Protein AF-A0AAD7SV07-F1 (afdb_monomer_lite)

Structure (mmCIF, N/CA/C/O backbone):
data_AF-A0AAD7SV07-F1
#
_entry.id   AF-A0AAD7SV07-F1
#
loop_
_atom_site.group_PDB
_atom_site.id
_atom_site.type_symbol
_atom_site.label_atom_id
_atom_site.label_alt_id
_atom_site.label_comp_id
_atom_site.label_asym_id
_atom_site.label_entity_id
_atom_site.label_seq_id
_atom_site.pdbx_PDB_ins_code
_atom_site.Cartn_x
_atom_site.Cartn_y
_atom_site.Cartn_z
_atom_site.occupancy
_atom_site.B_iso_or_equiv
_atom_site.auth_seq_id
_atom_site.auth_comp_id
_atom_site.auth_asym_id
_atom_site.auth_atom_id
_atom_site.pdbx_PDB_model_num
ATOM 1 N N . MET A 1 1 ? 31.635 -10.840 0.361 1.00 32.75 1 MET A N 1
ATOM 2 C CA . MET A 1 1 ? 31.274 -9.717 -0.531 1.00 32.75 1 MET A CA 1
ATOM 3 C C . MET A 1 1 ? 30.039 -10.137 -1.321 1.00 32.75 1 MET A C 1
ATOM 5 O O . MET A 1 1 ? 30.128 -11.026 -2.157 1.00 32.75 1 MET A O 1
ATOM 9 N N . MET A 1 2 ? 28.865 -9.643 -0.930 1.00 35.97 2 MET A N 1
ATOM 10 C CA . MET A 1 2 ? 27.567 -10.126 -1.415 1.00 35.97 2 MET A CA 1
ATOM 11 C C . MET A 1 2 ? 27.250 -9.409 -2.734 1.00 35.97 2 MET A C 1
ATOM 13 O O . MET A 1 2 ? 27.031 -8.201 -2.737 1.00 35.97 2 MET A O 1
ATOM 17 N N . LYS A 1 3 ? 27.297 -10.122 -3.868 1.00 41.59 3 LYS A N 1
ATOM 18 C CA . LYS A 1 3 ? 26.811 -9.589 -5.150 1.00 41.59 3 LYS A CA 1
ATOM 19 C C . LYS A 1 3 ? 25.322 -9.288 -4.984 1.00 41.59 3 LYS A C 1
ATOM 21 O O . LYS A 1 3 ? 24.529 -10.211 -4.819 1.00 41.59 3 LYS A O 1
ATOM 26 N N . VAL A 1 4 ? 24.950 -8.011 -5.003 1.00 53.75 4 VAL A N 1
ATOM 27 C CA . VAL A 1 4 ? 23.546 -7.595 -5.075 1.00 53.75 4 VAL A CA 1
ATOM 28 C C . VAL A 1 4 ? 23.043 -7.991 -6.463 1.00 53.75 4 VAL A C 1
ATOM 30 O O . VAL A 1 4 ? 23.290 -7.298 -7.445 1.00 53.75 4 VAL A O 1
ATOM 33 N N . ASN A 1 5 ? 22.400 -9.154 -6.568 1.00 55.41 5 ASN A N 1
ATOM 34 C CA . ASN A 1 5 ? 21.709 -9.564 -7.787 1.00 55.41 5 ASN A CA 1
ATOM 35 C C . ASN A 1 5 ? 20.442 -8.715 -7.908 1.00 55.41 5 ASN A C 1
ATOM 37 O O . ASN A 1 5 ? 19.504 -8.906 -7.144 1.00 55.41 5 ASN A O 1
ATOM 41 N N . CYS A 1 6 ? 20.381 -7.791 -8.866 1.00 56.31 6 CYS A N 1
ATOM 42 C CA . CYS A 1 6 ? 19.238 -6.878 -8.995 1.00 56.31 6 CYS A CA 1
ATOM 43 C C . CYS A 1 6 ? 17.897 -7.599 -9.254 1.00 56.31 6 CYS A C 1
ATOM 45 O O . CYS A 1 6 ? 16.839 -7.082 -8.905 1.00 56.31 6 CYS A O 1
ATOM 47 N N . HIS A 1 7 ? 17.931 -8.846 -9.743 1.00 58.50 7 HIS A N 1
ATOM 48 C CA . HIS A 1 7 ? 16.763 -9.734 -9.800 1.00 58.50 7 HIS A CA 1
ATOM 49 C C . HIS A 1 7 ? 16.112 -10.006 -8.429 1.00 58.50 7 HIS A C 1
ATOM 51 O O . HIS A 1 7 ? 14.905 -10.252 -8.371 1.00 58.50 7 HIS A O 1
ATOM 57 N N . THR A 1 8 ? 16.860 -9.957 -7.319 1.00 67.75 8 THR A N 1
ATOM 58 C CA . THR A 1 8 ? 16.277 -10.087 -5.974 1.00 67.75 8 THR A CA 1
ATOM 59 C C . THR A 1 8 ? 15.684 -8.776 -5.470 1.00 67.75 8 THR A C 1
ATOM 61 O O . THR A 1 8 ? 14.749 -8.830 -4.682 1.00 67.75 8 THR A O 1
ATOM 64 N N . LEU A 1 9 ? 16.105 -7.614 -5.991 1.00 73.56 9 LEU A N 1
ATOM 65 C CA . LEU A 1 9 ? 15.663 -6.295 -5.516 1.00 73.56 9 LEU A CA 1
ATOM 66 C C . LEU A 1 9 ? 14.139 -6.126 -5.581 1.00 73.56 9 LEU A C 1
ATOM 68 O O . LEU A 1 9 ? 13.528 -5.606 -4.650 1.00 73.56 9 LEU A O 1
ATOM 72 N N . PHE A 1 10 ? 13.510 -6.611 -6.657 1.00 75.50 10 PHE A N 1
ATOM 73 C CA . PHE A 1 10 ? 12.051 -6.619 -6.778 1.00 75.50 10 PHE A CA 1
ATOM 74 C C . PHE A 1 10 ? 11.391 -7.528 -5.735 1.00 75.50 10 PHE A C 1
ATOM 76 O O . PHE A 1 10 ? 10.437 -7.120 -5.076 1.00 75.50 10 PHE A O 1
ATOM 83 N N . ARG A 1 11 ? 11.914 -8.748 -5.546 1.00 80.00 11 ARG A N 1
ATOM 84 C CA . ARG A 1 11 ? 11.384 -9.689 -4.544 1.00 80.00 11 ARG A CA 1
ATOM 85 C C . ARG A 1 11 ? 11.538 -9.143 -3.130 1.00 80.00 11 ARG A C 1
ATOM 87 O O . ARG A 1 11 ? 10.591 -9.245 -2.361 1.00 80.00 11 ARG A O 1
ATOM 94 N N . ASP A 1 12 ? 12.676 -8.542 -2.809 1.00 84.00 12 ASP A N 1
ATOM 95 C CA . ASP A 1 12 ? 12.979 -7.993 -1.486 1.00 84.00 12 ASP A CA 1
ATOM 96 C C . ASP A 1 12 ? 12.114 -6.749 -1.202 1.00 84.00 12 ASP A C 1
ATOM 98 O O . ASP A 1 12 ? 11.561 -6.588 -0.107 1.00 84.00 12 ASP A O 1
ATOM 102 N N . TYR A 1 13 ? 11.889 -5.909 -2.219 1.00 82.75 13 TYR A N 1
ATOM 103 C CA . TYR A 1 13 ? 10.923 -4.810 -2.158 1.00 82.75 13 TYR A CA 1
ATOM 104 C C . TYR A 1 13 ? 9.499 -5.323 -1.911 1.00 82.75 13 TYR A C 1
ATOM 106 O O . TYR A 1 13 ? 8.828 -4.873 -0.983 1.00 82.75 13 TYR A O 1
ATOM 114 N N . CYS A 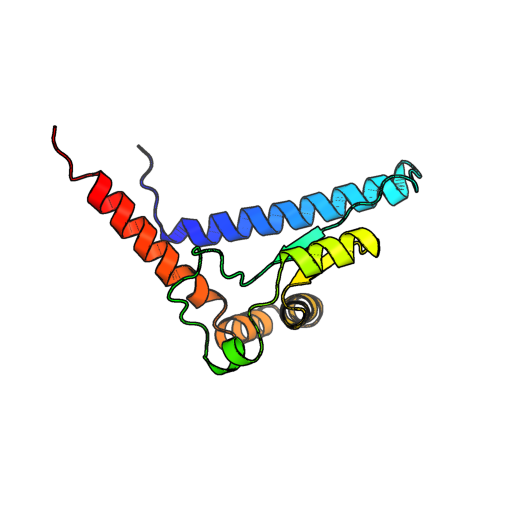1 14 ? 9.029 -6.300 -2.691 1.00 82.50 14 CYS A N 1
ATOM 115 C CA . CYS A 1 14 ? 7.703 -6.875 -2.483 1.00 82.50 14 CYS A CA 1
ATOM 116 C C . CYS A 1 14 ? 7.586 -7.512 -1.092 1.00 82.50 14 CYS A C 1
ATOM 118 O O . CYS A 1 14 ? 6.627 -7.226 -0.377 1.00 82.50 14 CYS A O 1
ATOM 120 N N . ALA A 1 15 ? 8.564 -8.319 -0.678 1.00 86.69 15 ALA A N 1
ATOM 121 C CA . ALA A 1 15 ? 8.571 -8.990 0.619 1.00 86.69 15 ALA A CA 1
ATOM 122 C C . ALA A 1 15 ? 8.484 -7.990 1.779 1.00 86.69 15 ALA A C 1
ATOM 124 O O . ALA A 1 15 ? 7.659 -8.165 2.674 1.00 86.69 15 ALA A O 1
ATOM 125 N N . SER A 1 16 ? 9.259 -6.904 1.734 1.00 89.06 16 SER A N 1
ATOM 126 C CA . SER A 1 16 ? 9.213 -5.861 2.766 1.00 89.06 16 SER A CA 1
ATOM 127 C C . SER A 1 16 ? 7.868 -5.122 2.806 1.00 89.06 16 SER A C 1
ATOM 129 O O . SER A 1 16 ? 7.324 -4.911 3.893 1.00 89.06 16 SER A O 1
ATOM 131 N N . LYS A 1 17 ? 7.268 -4.786 1.652 1.00 88.12 17 LYS A N 1
ATOM 132 C CA . LYS A 1 17 ? 5.936 -4.150 1.602 1.00 88.12 17 LYS A CA 1
ATOM 133 C C . LYS A 1 17 ? 4.826 -5.077 2.101 1.00 88.12 17 LYS A C 1
ATOM 135 O O . LYS A 1 17 ? 3.994 -4.641 2.892 1.00 88.12 17 LYS A O 1
ATOM 140 N N . PHE A 1 18 ? 4.833 -6.351 1.705 1.00 87.62 18 PHE A N 1
ATOM 141 C CA . PHE A 1 18 ? 3.880 -7.340 2.224 1.00 87.62 18 PHE A CA 1
ATOM 142 C C . PHE A 1 18 ? 4.083 -7.608 3.720 1.00 87.62 18 PHE A C 1
ATOM 144 O O . PHE A 1 18 ? 3.099 -7.731 4.449 1.00 87.62 18 PHE A O 1
ATOM 151 N N . GLY A 1 19 ? 5.332 -7.622 4.192 1.00 91.75 19 GLY A N 1
ATOM 152 C CA . GLY A 1 19 ? 5.666 -7.730 5.611 1.00 91.75 19 GLY A CA 1
ATOM 153 C C . GLY A 1 19 ? 5.082 -6.582 6.435 1.00 91.75 19 GLY A C 1
ATOM 154 O O . GLY A 1 19 ? 4.447 -6.832 7.455 1.00 91.75 19 GLY A O 1
ATOM 155 N N . ALA A 1 20 ? 5.198 -5.339 5.956 1.00 92.06 20 ALA A N 1
ATOM 156 C CA . ALA A 1 20 ? 4.601 -4.177 6.617 1.00 92.06 20 ALA A CA 1
ATOM 157 C C . ALA A 1 20 ? 3.064 -4.266 6.700 1.00 92.06 20 ALA A C 1
ATOM 159 O O . ALA A 1 20 ? 2.486 -3.956 7.740 1.00 92.06 20 ALA A O 1
ATOM 160 N N . VAL A 1 21 ? 2.399 -4.741 5.638 1.00 90.25 21 VAL A N 1
ATOM 161 C CA . VAL A 1 21 ? 0.939 -4.962 5.634 1.00 90.25 21 VAL A CA 1
ATOM 162 C C . VAL A 1 21 ? 0.537 -6.036 6.647 1.00 90.25 21 VAL A C 1
ATOM 164 O O . VAL A 1 21 ? -0.425 -5.848 7.391 1.00 90.25 21 VAL A O 1
ATOM 167 N N . GLY A 1 22 ? 1.258 -7.161 6.681 1.00 90.31 22 GLY A N 1
ATOM 168 C CA . GLY A 1 22 ? 1.003 -8.246 7.632 1.00 90.31 22 GLY A CA 1
ATOM 169 C C . GLY A 1 22 ? 1.199 -7.799 9.079 1.00 90.31 22 GLY A C 1
ATOM 170 O O . GLY A 1 22 ? 0.319 -8.011 9.912 1.00 90.31 22 GLY A O 1
ATOM 171 N N . PHE A 1 23 ? 2.307 -7.104 9.348 1.00 93.44 23 PHE A N 1
ATOM 172 C CA . PHE A 1 23 ? 2.596 -6.531 10.658 1.00 93.44 23 PHE A CA 1
ATOM 173 C C . PHE A 1 23 ? 1.493 -5.569 11.105 1.00 93.44 23 PHE A C 1
ATOM 175 O O . PHE A 1 23 ? 0.934 -5.750 12.184 1.00 93.44 23 PHE A O 1
ATOM 182 N N . HIS A 1 24 ? 1.110 -4.618 10.248 1.00 93.19 24 HIS A N 1
ATOM 183 C CA . HIS A 1 24 ? 0.032 -3.677 10.538 1.00 93.19 24 HIS A CA 1
ATOM 184 C C . HIS A 1 24 ? -1.267 -4.397 10.918 1.00 93.19 24 HIS A C 1
ATOM 186 O O . HIS A 1 24 ? -1.809 -4.144 11.986 1.00 93.19 24 HIS A O 1
ATOM 192 N N . LYS A 1 25 ? -1.726 -5.352 10.096 1.00 88.56 25 LYS A N 1
ATOM 193 C CA . LYS A 1 25 ? -2.956 -6.113 10.372 1.00 88.56 25 LYS A CA 1
ATOM 194 C C . LYS A 1 25 ? -2.898 -6.852 11.710 1.00 88.56 25 LYS A C 1
ATOM 196 O O . LYS A 1 25 ? -3.885 -6.853 12.440 1.00 88.56 25 LYS A O 1
ATOM 201 N N . SER A 1 26 ? -1.754 -7.459 12.032 1.00 90.31 26 SER A N 1
ATOM 202 C CA . SER A 1 26 ? -1.565 -8.166 13.303 1.00 90.31 26 SER A CA 1
ATOM 203 C C . SER A 1 26 ? -1.599 -7.220 14.508 1.00 90.31 26 SER A C 1
ATOM 205 O O . SER A 1 26 ? -2.229 -7.535 15.514 1.00 90.31 26 SER A O 1
ATOM 207 N N . LEU A 1 27 ? -0.992 -6.036 14.384 1.00 90.06 27 LEU A N 1
ATOM 208 C CA . LEU A 1 27 ? -0.958 -5.030 15.440 1.00 90.06 27 LEU A CA 1
ATOM 209 C C . LEU A 1 27 ? -2.345 -4.426 15.674 1.00 90.06 27 LEU A C 1
ATOM 211 O O . LEU A 1 27 ? -2.803 -4.366 16.811 1.00 90.06 27 LEU A O 1
ATOM 215 N N . THR A 1 28 ? -3.038 -4.034 14.605 1.00 88.00 28 THR A N 1
ATOM 216 C CA . THR A 1 28 ? -4.407 -3.509 14.680 1.00 88.00 28 THR A CA 1
ATOM 217 C C . THR A 1 28 ? -5.354 -4.516 15.323 1.00 88.00 28 THR A C 1
ATOM 219 O O . THR A 1 28 ? -6.158 -4.144 16.171 1.00 88.00 28 THR A O 1
ATOM 222 N N . HIS A 1 29 ? -5.241 -5.799 14.964 1.00 86.56 29 HIS A N 1
ATOM 223 C CA . HIS A 1 29 ? -6.071 -6.845 15.556 1.00 86.56 29 HIS A CA 1
ATOM 224 C C . HIS A 1 29 ? -5.854 -6.974 17.069 1.00 86.56 29 HIS A C 1
ATOM 226 O O . HIS A 1 29 ? -6.832 -7.056 17.811 1.00 86.56 29 HIS A O 1
ATOM 232 N N . LYS A 1 30 ? -4.595 -6.932 17.525 1.00 85.25 30 LYS A N 1
ATOM 233 C CA . LYS A 1 30 ? -4.265 -6.966 18.955 1.00 85.25 30 LYS A CA 1
ATOM 234 C C . LYS A 1 30 ? -4.807 -5.761 19.715 1.00 85.25 30 LYS A C 1
ATOM 236 O O . LYS A 1 30 ? -5.455 -5.939 20.738 1.00 85.25 30 LYS A O 1
ATOM 241 N N . LEU A 1 31 ? -4.612 -4.553 19.189 1.00 85.69 31 LEU A N 1
ATOM 242 C CA . LEU A 1 31 ? -5.084 -3.324 19.837 1.00 85.69 31 LEU A CA 1
ATOM 243 C C . LEU A 1 31 ? -6.612 -3.305 20.010 1.00 85.69 31 LEU A C 1
ATOM 245 O O . LEU A 1 31 ? -7.101 -2.898 21.060 1.00 85.69 31 LEU A O 1
ATOM 249 N N . LEU A 1 32 ? -7.352 -3.787 19.004 1.00 82.06 32 LEU A N 1
ATOM 250 C CA . LEU A 1 32 ? -8.819 -3.821 19.028 1.00 82.06 32 LEU A CA 1
ATOM 251 C C . LEU A 1 32 ? -9.394 -4.975 19.863 1.00 82.06 32 LEU A C 1
ATOM 253 O O . LEU A 1 32 ? -10.461 -4.826 20.446 1.00 82.06 32 LEU A O 1
ATOM 257 N N . THR A 1 33 ? -8.726 -6.133 19.895 1.00 78.94 33 THR A N 1
ATOM 258 C CA . THR A 1 33 ? -9.290 -7.362 20.489 1.00 78.94 33 THR A CA 1
ATOM 259 C C . THR A 1 33 ? -8.754 -7.648 21.890 1.00 78.94 33 THR A C 1
ATOM 261 O O . THR A 1 33 ? -9.508 -8.106 22.743 1.00 78.94 33 THR A O 1
ATOM 264 N N . GLU A 1 34 ? -7.459 -7.423 22.131 1.00 66.25 34 GLU A N 1
ATOM 265 C CA . GLU A 1 34 ? -6.781 -7.840 23.369 1.00 66.25 34 GLU A CA 1
ATOM 266 C C . GLU A 1 34 ? -6.743 -6.721 24.417 1.00 66.25 34 GLU A C 1
ATOM 268 O O . GLU A 1 34 ? -6.924 -6.995 25.600 1.00 66.25 34 GLU A O 1
ATOM 273 N N . GLU A 1 35 ? -6.530 -5.466 24.003 1.00 70.12 35 GLU A N 1
ATOM 274 C CA . GLU A 1 35 ? -6.301 -4.358 24.947 1.00 70.12 35 GLU A CA 1
ATOM 275 C C . GLU A 1 35 ? -7.505 -3.418 25.127 1.00 70.12 35 GLU A C 1
ATOM 277 O O . GLU A 1 35 ? -7.502 -2.600 26.045 1.00 70.12 35 GLU A O 1
ATOM 282 N N . GLY A 1 36 ? -8.544 -3.522 24.285 1.00 64.88 36 GLY A N 1
ATOM 283 C CA . GLY A 1 36 ? -9.738 -2.664 24.364 1.00 64.88 36 GLY A CA 1
ATOM 284 C C . GLY A 1 36 ? -9.427 -1.165 24.235 1.00 64.88 36 GLY A C 1
ATOM 285 O O . GLY A 1 36 ? -10.172 -0.320 24.733 1.00 64.88 36 GLY A O 1
ATOM 286 N N . LEU A 1 37 ? -8.293 -0.824 23.614 1.00 72.69 37 LEU A N 1
ATOM 287 C CA . LEU A 1 37 ? -7.801 0.545 23.486 1.00 72.69 37 LEU A CA 1
ATOM 288 C C . LEU A 1 37 ? -8.445 1.234 22.278 1.00 72.69 37 LEU A C 1
ATOM 290 O O . LEU A 1 37 ? -7.781 1.525 21.282 1.00 72.69 37 LEU A O 1
ATOM 294 N N . ASP A 1 38 ? -9.728 1.574 22.397 1.00 68.69 38 ASP A N 1
ATOM 295 C CA . ASP A 1 38 ? -10.491 2.296 21.359 1.00 68.69 38 ASP A CA 1
ATOM 296 C C . ASP A 1 38 ? -9.929 3.700 21.043 1.00 68.69 38 ASP A C 1
ATOM 298 O O . ASP A 1 38 ? -10.289 4.330 20.046 1.00 68.69 38 ASP A O 1
ATOM 302 N N . GLY A 1 39 ? -9.015 4.203 21.881 1.00 75.31 39 GLY A N 1
ATOM 303 C CA . GLY A 1 39 ? -8.328 5.478 21.684 1.00 75.31 39 GLY A CA 1
ATOM 304 C C . GLY A 1 39 ? -7.181 5.447 20.666 1.00 75.31 39 GLY A C 1
ATOM 305 O O . GLY A 1 39 ? -6.769 6.514 20.208 1.00 75.31 39 GLY A O 1
ATOM 306 N N . ILE A 1 40 ? -6.653 4.271 20.294 1.00 81.12 40 ILE A N 1
ATOM 307 C CA . ILE A 1 40 ? -5.493 4.160 19.392 1.00 81.12 40 ILE A CA 1
ATOM 308 C C . ILE A 1 40 ? -5.939 3.655 18.021 1.00 81.12 40 ILE A C 1
ATOM 310 O O . ILE A 1 40 ? -6.128 2.462 17.788 1.00 81.12 40 ILE A O 1
ATOM 314 N N . LYS A 1 41 ? -6.047 4.584 17.069 1.00 83.69 41 LYS A N 1
ATOM 315 C CA . LYS A 1 41 ? -6.407 4.275 15.682 1.00 83.69 41 LYS A CA 1
ATOM 316 C C . LYS A 1 41 ? -5.152 4.034 14.858 1.00 83.69 41 LYS A C 1
ATOM 318 O O . LYS A 1 41 ? -4.206 4.817 14.874 1.00 83.69 41 LYS A O 1
ATOM 323 N N . THR A 1 42 ? -5.152 2.930 14.122 1.00 87.19 42 THR A N 1
ATOM 324 C CA . THR A 1 42 ? -4.066 2.558 13.213 1.00 87.19 42 THR A CA 1
ATOM 325 C C . THR A 1 42 ? -4.557 2.634 11.774 1.00 87.19 42 THR A C 1
ATOM 327 O O . THR A 1 42 ? -5.688 2.251 11.471 1.00 87.19 42 THR A O 1
ATOM 330 N N . MET A 1 43 ? -3.691 3.132 10.889 1.00 89.62 43 MET A N 1
ATOM 331 C CA . MET A 1 43 ? -3.982 3.302 9.469 1.00 89.62 43 MET A CA 1
ATOM 332 C C . MET A 1 43 ? -2.872 2.724 8.586 1.00 89.62 43 MET A C 1
ATOM 334 O O . MET A 1 43 ? -1.686 2.977 8.810 1.00 89.62 43 MET A O 1
ATOM 338 N N . LEU A 1 44 ? -3.266 1.987 7.547 1.00 89.62 44 LEU A N 1
ATOM 339 C CA . LEU A 1 44 ? -2.382 1.453 6.516 1.00 89.62 44 LEU A CA 1
ATOM 340 C C . LEU A 1 44 ? -2.534 2.226 5.203 1.00 89.62 44 LEU A C 1
ATOM 342 O O . LEU A 1 44 ? -3.570 2.154 4.542 1.00 89.62 44 LEU A O 1
ATOM 346 N N . VAL A 1 45 ? -1.466 2.896 4.772 1.00 88.12 45 VAL A N 1
ATOM 347 C CA . VAL A 1 45 ? -1.394 3.540 3.452 1.00 88.12 45 VAL A CA 1
ATOM 348 C C . VAL A 1 45 ? -0.639 2.624 2.491 1.00 88.12 45 VAL A C 1
ATOM 350 O O . VAL A 1 45 ? 0.525 2.294 2.716 1.00 88.12 45 VAL A O 1
ATOM 353 N N . CYS A 1 46 ? -1.298 2.211 1.410 1.00 85.19 46 CYS A N 1
ATOM 354 C CA . CYS A 1 46 ? -0.740 1.352 0.365 1.00 85.19 46 CYS A CA 1
ATOM 355 C C . CYS A 1 46 ? -0.710 2.102 -0.971 1.00 85.19 46 CYS A C 1
ATOM 357 O O . CYS A 1 46 ? -1.620 1.940 -1.794 1.00 85.19 46 CYS A O 1
ATOM 359 N N . PRO A 1 47 ? 0.314 2.936 -1.206 1.00 79.94 47 PRO A N 1
ATOM 360 C CA . PRO A 1 47 ? 0.483 3.570 -2.495 1.00 79.94 47 PRO A CA 1
ATOM 361 C C . PRO A 1 47 ? 1.148 2.609 -3.480 1.00 79.94 47 PRO A C 1
ATOM 363 O O . PRO A 1 47 ? 2.078 1.883 -3.124 1.00 79.94 47 PRO A O 1
ATOM 366 N N . TYR A 1 48 ? 0.686 2.621 -4.725 1.00 70.75 48 TYR A N 1
ATOM 367 C CA . TYR A 1 48 ? 1.203 1.732 -5.762 1.00 70.75 48 TYR A CA 1
ATOM 368 C C . TYR A 1 48 ? 2.099 2.470 -6.762 1.00 70.75 48 TYR A C 1
ATOM 370 O O . TYR A 1 48 ? 3.276 2.156 -6.912 1.00 70.75 48 TYR A O 1
ATOM 378 N N . ILE A 1 49 ? 1.559 3.499 -7.413 1.00 67.06 49 ILE A N 1
ATOM 379 C CA . ILE A 1 49 ? 2.233 4.289 -8.445 1.00 67.06 49 ILE A CA 1
ATOM 380 C C . ILE A 1 49 ? 2.180 5.741 -7.988 1.00 67.06 49 ILE A C 1
ATOM 382 O O . ILE A 1 49 ? 1.155 6.396 -8.131 1.00 67.06 49 ILE A O 1
ATOM 386 N N . ILE A 1 50 ? 3.283 6.232 -7.421 1.00 67.12 50 ILE A N 1
ATOM 387 C CA . ILE A 1 50 ? 3.454 7.658 -7.108 1.00 67.12 50 ILE A CA 1
ATOM 388 C C . ILE A 1 50 ? 4.500 8.240 -8.057 1.00 67.12 50 ILE A C 1
ATOM 390 O O . ILE A 1 50 ? 5.395 7.521 -8.519 1.00 67.12 50 ILE A O 1
ATOM 394 N N . ASP A 1 51 ? 4.371 9.523 -8.376 1.00 64.50 51 ASP A N 1
ATOM 395 C CA . ASP A 1 51 ? 5.364 10.291 -9.122 1.00 64.50 51 ASP A CA 1
ATOM 396 C C . ASP A 1 51 ? 6.452 10.856 -8.191 1.00 64.50 51 ASP A C 1
ATOM 398 O O . ASP A 1 51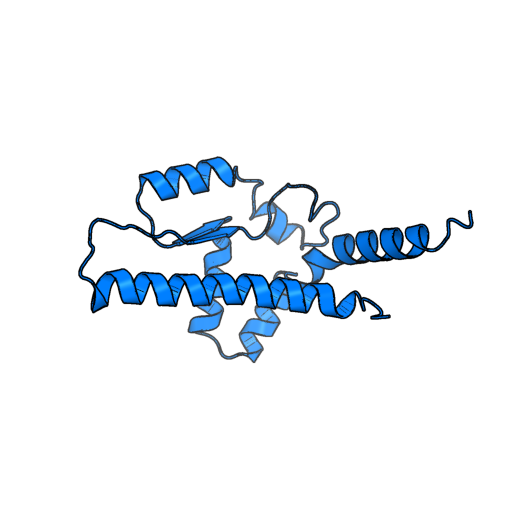 ? 6.570 12.052 -7.964 1.00 64.50 51 ASP A O 1
ATOM 402 N N . THR A 1 52 ? 7.217 9.963 -7.557 1.00 62.75 52 THR A N 1
ATOM 403 C CA . THR A 1 52 ? 8.338 10.326 -6.665 1.00 62.75 52 THR A CA 1
ATOM 404 C C . THR A 1 52 ? 9.708 10.129 -7.316 1.00 62.75 52 THR A C 1
ATOM 406 O O . THR A 1 52 ? 10.722 10.051 -6.626 1.00 62.75 52 THR A O 1
ATOM 409 N N . GLY A 1 53 ? 9.770 9.957 -8.639 1.00 59.28 53 GLY A N 1
ATOM 410 C CA . GLY A 1 53 ? 11.021 9.655 -9.344 1.00 59.28 53 GLY A CA 1
ATOM 411 C C . GLY A 1 53 ? 11.434 8.172 -9.334 1.00 59.28 53 GLY A C 1
ATOM 412 O O . GLY A 1 53 ? 12.144 7.719 -10.228 1.00 59.28 53 GLY A O 1
ATOM 413 N N . MET A 1 54 ? 10.948 7.371 -8.372 1.00 63.41 54 MET A N 1
ATOM 414 C CA . MET A 1 54 ? 11.244 5.925 -8.267 1.00 63.41 54 MET A CA 1
ATOM 415 C C . MET A 1 54 ? 10.733 5.119 -9.471 1.00 63.41 54 MET A C 1
ATOM 417 O O . MET A 1 54 ? 11.200 4.021 -9.741 1.00 63.41 54 MET A O 1
ATOM 421 N N . PHE A 1 55 ? 9.775 5.670 -10.204 1.00 62.06 55 PHE A N 1
ATOM 422 C CA . PHE A 1 55 ? 9.098 4.999 -11.301 1.00 62.06 55 PHE A CA 1
ATOM 423 C C . PHE A 1 55 ? 9.100 5.839 -12.591 1.00 62.06 55 PHE A C 1
ATOM 425 O O . PHE A 1 55 ? 8.223 5.703 -13.449 1.00 62.06 55 PHE A O 1
ATOM 432 N N . THR A 1 56 ? 10.061 6.749 -12.728 1.00 60.31 56 THR A N 1
ATOM 433 C CA . THR A 1 56 ? 10.250 7.525 -13.957 1.00 60.31 56 THR A CA 1
ATOM 434 C C . THR A 1 56 ? 10.687 6.581 -15.084 1.00 60.31 56 THR A C 1
ATOM 436 O O . THR A 1 56 ? 11.593 5.773 -14.900 1.00 60.31 56 THR A O 1
ATOM 439 N N . GLY A 1 57 ? 10.009 6.631 -16.237 1.00 56.72 57 GLY A N 1
ATOM 440 C CA . GLY A 1 57 ? 10.238 5.697 -17.354 1.00 56.72 57 GLY A CA 1
ATOM 441 C C . GLY A 1 57 ? 9.443 4.384 -17.288 1.00 56.72 57 GLY A C 1
ATOM 442 O O . GLY A 1 57 ? 9.775 3.430 -17.992 1.00 56.72 57 GLY A O 1
ATOM 443 N N . ARG A 1 58 ? 8.403 4.316 -16.444 1.00 58.75 58 ARG A N 1
ATOM 444 C CA . ARG A 1 58 ? 7.473 3.179 -16.319 1.00 58.75 58 ARG A CA 1
ATOM 445 C C . ARG A 1 58 ? 6.973 2.668 -17.678 1.00 58.75 58 ARG A C 1
ATOM 447 O O . ARG A 1 58 ? 6.364 3.413 -18.433 1.00 58.75 58 ARG A O 1
ATOM 454 N N . LYS A 1 59 ? 7.123 1.362 -17.920 1.00 52.78 59 LYS A N 1
ATOM 455 C CA . LYS A 1 59 ? 6.424 0.622 -18.987 1.00 52.78 59 LYS A CA 1
ATOM 456 C C . LYS A 1 59 ? 5.143 -0.011 -18.440 1.00 52.78 59 LYS A C 1
ATOM 458 O O . LYS A 1 59 ? 5.018 -1.232 -18.403 1.00 52.78 59 LYS A O 1
ATOM 463 N N . ILE A 1 60 ? 4.227 0.805 -17.932 1.00 58.38 60 ILE A N 1
ATOM 464 C CA . ILE A 1 60 ? 2.863 0.332 -17.660 1.00 58.38 60 ILE A CA 1
ATOM 465 C C . ILE A 1 60 ? 2.072 0.500 -18.960 1.00 58.38 60 ILE A C 1
ATOM 467 O O . ILE A 1 60 ? 2.362 1.421 -19.720 1.00 58.38 60 ILE A O 1
ATOM 471 N N . ARG A 1 61 ? 1.115 -0.393 -19.259 1.00 55.25 61 ARG A N 1
ATOM 472 C CA . ARG A 1 61 ? 0.237 -0.214 -20.431 1.00 55.25 61 ARG A CA 1
ATOM 473 C C . ARG A 1 61 ? -0.411 1.176 -20.349 1.00 55.25 61 ARG A C 1
ATOM 475 O O . ARG A 1 61 ? -0.974 1.512 -19.307 1.00 55.25 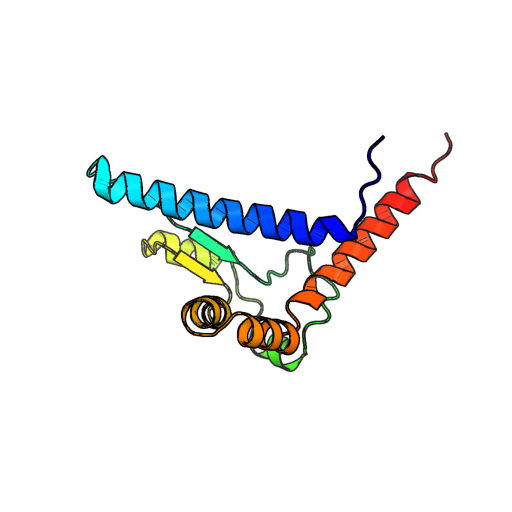61 ARG A O 1
ATOM 482 N N . GLU A 1 62 ? -0.346 1.957 -21.429 1.00 57.19 62 GLU A N 1
ATOM 483 C CA . GLU A 1 62 ? -0.869 3.336 -21.482 1.00 57.19 62 GLU A CA 1
ATOM 484 C C . GLU A 1 62 ? -2.346 3.417 -21.056 1.00 57.19 62 GLU A C 1
ATOM 486 O O . GLU A 1 62 ? -2.750 4.348 -20.364 1.00 57.19 62 GLU A O 1
ATOM 491 N N . GLU A 1 63 ? -3.128 2.377 -21.365 1.00 56.75 63 GLU A N 1
ATOM 492 C CA . GLU A 1 63 ? -4.524 2.205 -20.936 1.00 56.75 63 GLU A CA 1
ATOM 493 C C . GLU A 1 63 ? -4.683 2.228 -19.403 1.00 56.75 63 GLU A C 1
ATOM 495 O O . GLU A 1 63 ? -5.594 2.857 -18.871 1.00 56.75 63 GLU A O 1
ATOM 500 N N . VAL A 1 64 ? -3.772 1.576 -18.671 1.00 60.25 64 VAL A N 1
ATOM 501 C CA . VAL A 1 64 ? -3.782 1.534 -17.198 1.00 60.25 64 VAL A CA 1
ATOM 502 C C . VAL A 1 64 ? -3.213 2.830 -16.620 1.00 60.25 64 VAL A C 1
ATOM 504 O O . VAL A 1 64 ? -3.662 3.282 -15.570 1.00 60.25 64 VAL A O 1
ATOM 507 N N . GLN A 1 65 ? -2.262 3.462 -17.311 1.00 61.91 65 GLN A N 1
ATOM 508 C CA . GLN A 1 65 ? -1.710 4.756 -16.911 1.00 61.91 65 GLN A CA 1
ATOM 509 C C . GLN A 1 65 ? -2.748 5.883 -17.021 1.00 61.91 65 GLN A C 1
ATOM 511 O O . GLN A 1 65 ? -2.814 6.726 -16.132 1.00 61.91 65 GLN A O 1
ATOM 516 N N . SER A 1 66 ? -3.602 5.874 -18.049 1.00 58.53 66 SER A N 1
ATOM 517 C CA . SER A 1 66 ? -4.703 6.840 -18.189 1.00 58.53 66 SER A CA 1
ATOM 518 C C . SER A 1 66 ? -5.773 6.678 -17.096 1.00 58.53 66 SER A C 1
ATOM 520 O O . SER A 1 66 ? -6.335 7.665 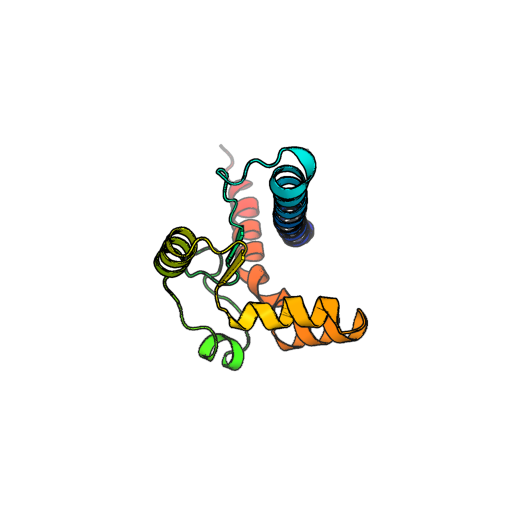-16.624 1.00 58.53 66 SER A O 1
ATOM 522 N N . LEU A 1 67 ? -6.003 5.443 -16.634 1.00 57.44 67 LEU A N 1
ATOM 523 C CA . LEU A 1 67 ? -6.932 5.124 -15.541 1.00 57.44 67 LEU A CA 1
ATOM 524 C C . LEU A 1 67 ? -6.374 5.421 -14.140 1.00 57.44 67 LEU A C 1
ATOM 526 O O . LEU A 1 67 ? -7.121 5.413 -13.158 1.00 57.44 67 LEU A O 1
ATOM 530 N N . VAL A 1 68 ? -5.069 5.671 -14.032 1.00 61.91 68 VAL A N 1
ATOM 531 C CA . VAL A 1 68 ? -4.380 6.011 -12.787 1.00 61.91 68 VAL A CA 1
ATOM 532 C C . VAL A 1 68 ? -3.847 7.437 -12.913 1.00 61.91 68 VAL A C 1
ATOM 534 O O . VAL A 1 68 ? -2.668 7.628 -13.217 1.00 61.91 68 VAL A O 1
ATOM 537 N N . PRO A 1 69 ? -4.694 8.462 -12.694 1.00 60.12 69 PRO A N 1
ATOM 538 C CA . PRO A 1 69 ? -4.206 9.831 -12.648 1.00 60.12 69 PRO A CA 1
ATOM 539 C C . PRO A 1 69 ? -3.117 9.952 -11.577 1.00 60.12 69 PRO A C 1
ATOM 541 O O . PRO A 1 69 ? -3.157 9.251 -10.558 1.00 60.12 69 PRO A O 1
ATOM 544 N N . ALA A 1 70 ? -2.150 10.844 -11.804 1.00 58.50 70 ALA A N 1
ATOM 545 C CA . ALA A 1 70 ? -1.194 11.261 -10.786 1.00 58.50 70 ALA A CA 1
ATOM 546 C C . ALA A 1 70 ? -1.974 11.980 -9.678 1.00 58.50 70 ALA A C 1
ATOM 548 O O . ALA A 1 70 ? -2.192 13.185 -9.711 1.00 58.50 70 ALA A O 1
ATOM 549 N N . LEU A 1 71 ? -2.516 11.195 -8.754 1.00 63.12 71 LEU A N 1
ATOM 550 C CA . LEU A 1 71 ? -3.252 11.694 -7.610 1.00 63.12 71 LEU A CA 1
ATOM 551 C C . LEU A 1 71 ? -2.246 12.150 -6.565 1.00 63.12 71 LEU A C 1
ATOM 553 O O . LEU A 1 71 ? -1.242 11.470 -6.326 1.00 63.12 71 LEU A O 1
ATOM 557 N N . ASP A 1 72 ? -2.567 13.248 -5.888 1.00 74.62 72 ASP A N 1
ATOM 558 C CA . ASP A 1 72 ? -1.834 13.692 -4.711 1.00 74.62 72 ASP A CA 1
ATOM 559 C C . ASP A 1 72 ? -1.986 12.653 -3.601 1.00 74.62 72 ASP A C 1
ATOM 561 O O . ASP A 1 72 ? -2.906 12.689 -2.777 1.00 74.62 72 ASP A O 1
ATOM 565 N N . CYS A 1 73 ? -1.061 11.692 -3.587 1.00 79.25 73 CYS A N 1
ATOM 566 C CA . CYS A 1 73 ? -1.013 10.627 -2.596 1.00 79.25 73 CYS A CA 1
ATOM 567 C C . CYS A 1 73 ? -0.987 11.201 -1.176 1.00 79.25 73 CYS A C 1
ATOM 569 O O . CYS A 1 73 ? -1.569 10.617 -0.266 1.00 79.25 73 CYS A O 1
ATOM 571 N N . ILE A 1 74 ? -0.342 12.357 -1.004 1.00 84.12 74 ILE A N 1
ATOM 572 C CA . ILE A 1 74 ? -0.270 13.076 0.266 1.00 84.12 74 ILE A CA 1
ATOM 573 C C . ILE A 1 74 ? -1.663 13.553 0.675 1.00 84.12 74 ILE A C 1
ATOM 575 O O . ILE A 1 74 ? -2.110 13.227 1.770 1.00 84.12 74 ILE A O 1
ATOM 579 N N . GLN A 1 75 ? -2.385 14.253 -0.205 1.00 85.88 75 GLN A N 1
ATOM 580 C CA . GLN A 1 75 ? -3.718 14.767 0.114 1.00 85.88 75 GLN A CA 1
ATOM 581 C C . GLN A 1 75 ? -4.699 13.632 0.426 1.00 85.88 75 GLN A C 1
ATOM 583 O O . GLN A 1 75 ? -5.469 13.717 1.381 1.00 85.88 75 GLN A O 1
ATOM 588 N N . GLN A 1 76 ? -4.655 12.543 -0.345 1.00 84.19 76 GLN A N 1
ATOM 589 C CA . GLN A 1 76 ? -5.510 11.382 -0.098 1.00 84.19 76 GLN A CA 1
ATOM 590 C C . GLN A 1 76 ? -5.157 10.660 1.202 1.00 84.19 76 GLN A C 1
ATOM 592 O O . GLN A 1 76 ? -6.066 10.265 1.930 1.00 84.19 76 GLN A O 1
ATOM 597 N N . ALA A 1 77 ? -3.867 10.518 1.516 1.00 86.88 77 ALA A N 1
ATOM 598 C CA . ALA A 1 77 ? -3.435 9.955 2.788 1.00 86.88 77 ALA A CA 1
ATOM 599 C C . ALA A 1 77 ? -3.893 10.833 3.961 1.00 86.88 77 ALA A C 1
ATOM 601 O O . ALA A 1 77 ? -4.496 10.312 4.891 1.00 86.88 77 ALA A O 1
ATOM 602 N N . MET A 1 78 ? -3.704 12.155 3.887 1.00 89.62 78 MET A N 1
ATOM 603 C CA . MET A 1 78 ? -4.146 13.096 4.925 1.00 89.62 78 MET A CA 1
ATOM 604 C C . MET A 1 78 ? -5.661 13.057 5.133 1.00 89.62 78 MET A C 1
ATOM 606 O O . MET A 1 78 ? -6.124 12.959 6.266 1.00 89.62 78 MET A O 1
ATOM 610 N N . ASN A 1 79 ? -6.441 13.061 4.051 1.00 89.62 79 ASN A N 1
ATOM 611 C CA . ASN A 1 79 ? -7.897 12.951 4.142 1.00 89.62 79 ASN A CA 1
ATOM 612 C C . ASN A 1 79 ? -8.327 11.628 4.787 1.00 89.62 79 ASN A C 1
ATOM 614 O O . ASN A 1 79 ? -9.283 11.601 5.555 1.00 89.62 79 ASN A O 1
ATOM 618 N N . ALA A 1 80 ? -7.628 10.534 4.490 1.00 88.62 80 ALA A N 1
ATOM 619 C CA . ALA A 1 80 ? -7.939 9.227 5.049 1.00 88.62 80 ALA A CA 1
ATOM 620 C C . ALA A 1 80 ? -7.496 9.088 6.522 1.00 88.62 80 ALA A C 1
ATOM 622 O O . ALA A 1 80 ? -8.177 8.396 7.275 1.00 88.62 80 ALA A O 1
ATOM 623 N N . ILE A 1 81 ? -6.451 9.810 6.956 1.00 88.62 81 ILE A N 1
ATOM 624 C CA . ILE A 1 81 ? -6.110 9.980 8.381 1.00 88.62 81 ILE A CA 1
ATOM 625 C C . ILE A 1 81 ? -7.247 10.713 9.103 1.00 88.62 81 ILE A C 1
ATOM 627 O O . ILE A 1 81 ? -7.726 10.236 10.127 1.00 88.62 81 ILE A O 1
ATOM 631 N N . LEU A 1 82 ? -7.708 11.844 8.555 1.00 89.56 82 LEU A N 1
ATOM 632 C CA . LEU A 1 82 ? -8.792 12.645 9.143 1.00 89.56 82 LEU A CA 1
ATOM 633 C C . LEU A 1 82 ? -10.132 11.900 9.176 1.00 89.56 82 LEU A C 1
ATOM 635 O O . LEU A 1 82 ? -10.924 12.099 10.089 1.00 89.56 82 LEU A O 1
ATOM 639 N N . ALA A 1 83 ? -10.380 11.043 8.185 1.00 88.56 83 ALA A N 1
ATOM 640 C CA . ALA A 1 83 ? -11.556 10.181 8.119 1.00 88.56 83 ALA A CA 1
ATOM 641 C C . ALA A 1 83 ? -11.386 8.857 8.887 1.00 88.56 83 ALA A C 1
ATOM 643 O O . ALA A 1 83 ? -12.245 7.985 8.771 1.00 88.56 83 ALA A O 1
ATOM 644 N N . GLU A 1 84 ? -10.280 8.692 9.623 1.00 86.38 84 GLU A N 1
ATOM 645 C CA . GLU A 1 84 ? -9.998 7.531 10.473 1.00 86.38 84 GLU A CA 1
ATOM 646 C C . GLU A 1 84 ? -10.110 6.189 9.732 1.00 86.38 84 GLU A C 1
ATOM 648 O O . GLU A 1 84 ? -10.542 5.170 10.272 1.00 86.38 84 GLU A O 1
ATOM 653 N N . GLN A 1 85 ? -9.719 6.177 8.456 1.00 85.75 85 GLN A N 1
ATOM 654 C CA . GLN A 1 85 ? -9.792 4.978 7.634 1.00 85.75 85 GLN A CA 1
ATOM 655 C C . GLN A 1 85 ? -8.674 4.007 8.011 1.00 85.75 85 GLN A C 1
ATOM 657 O O . GLN A 1 85 ? -7.498 4.352 7.976 1.00 85.75 85 GLN A O 1
ATOM 662 N N . HIS A 1 86 ? -9.021 2.748 8.273 1.00 83.69 86 HIS A N 1
ATOM 663 C CA . HIS A 1 86 ? -8.028 1.725 8.616 1.00 83.69 86 HIS A CA 1
ATOM 664 C C . HIS A 1 86 ? -7.091 1.357 7.456 1.00 83.69 86 HIS A C 1
ATOM 666 O O . HIS A 1 86 ? -5.950 0.958 7.683 1.00 83.69 86 HIS A O 1
ATOM 672 N N . MET A 1 87 ? -7.538 1.478 6.202 1.00 86.56 87 MET A N 1
ATOM 673 C CA . MET A 1 87 ? -6.728 1.124 5.036 1.00 86.56 87 MET A CA 1
ATOM 674 C C . MET A 1 87 ? -7.087 1.971 3.815 1.00 86.56 87 MET A C 1
ATOM 676 O O . MET A 1 87 ? -8.237 1.964 3.373 1.00 86.56 87 MET A O 1
ATOM 680 N N . VAL A 1 88 ? -6.087 2.619 3.211 1.00 88.56 88 VAL A N 1
ATOM 681 C CA . VAL A 1 88 ? -6.232 3.379 1.962 1.00 88.56 88 VAL A CA 1
ATOM 682 C C . VAL A 1 88 ? -5.259 2.871 0.891 1.00 88.56 88 VAL A C 1
ATOM 684 O O . VAL A 1 88 ? -4.045 2.837 1.098 1.00 88.56 88 VAL A O 1
ATOM 687 N N . CYS A 1 89 ? -5.784 2.471 -0.269 1.00 83.38 89 CYS A N 1
ATOM 688 C CA . CYS A 1 89 ? -4.990 2.149 -1.458 1.00 83.38 89 CYS A CA 1
ATOM 689 C C . CYS A 1 89 ? -5.056 3.294 -2.469 1.00 83.38 89 CYS A C 1
ATOM 691 O O . CYS A 1 89 ? -6.143 3.756 -2.824 1.00 83.38 89 CYS A O 1
ATOM 693 N N . ILE A 1 90 ? -3.890 3.731 -2.948 1.00 82.88 90 ILE A N 1
ATOM 694 C CA . ILE A 1 90 ? -3.761 4.870 -3.864 1.00 82.88 90 ILE A CA 1
ATOM 695 C C . ILE A 1 90 ? -2.997 4.412 -5.114 1.00 82.88 90 ILE A C 1
ATOM 697 O O . ILE A 1 90 ? -1.838 3.999 -4.996 1.00 82.88 90 ILE A O 1
ATOM 701 N N . PRO A 1 91 ? -3.603 4.468 -6.314 1.00 75.94 91 PRO A N 1
ATOM 702 C CA . PRO A 1 91 ? -4.992 4.852 -6.621 1.00 75.94 91 PRO A CA 1
ATOM 703 C C . PRO A 1 91 ? -6.012 3.792 -6.158 1.00 75.94 91 PRO A C 1
ATOM 705 O O . PRO A 1 91 ? -5.679 2.613 -6.032 1.00 75.94 91 PRO A O 1
ATOM 708 N N . ARG A 1 92 ? -7.290 4.175 -6.003 1.00 73.94 92 ARG A N 1
ATOM 709 C CA . ARG A 1 92 ? -8.371 3.252 -5.585 1.00 73.94 92 ARG A CA 1
ATOM 710 C C . ARG A 1 92 ? -8.555 2.049 -6.524 1.00 73.94 92 ARG A C 1
ATOM 712 O O . ARG A 1 92 ? -9.001 0.996 -6.089 1.00 73.94 92 ARG A O 1
ATOM 719 N N . LEU A 1 93 ? -8.156 2.149 -7.793 1.00 73.06 93 LEU A N 1
ATOM 720 C CA . LEU A 1 93 ? -8.179 1.009 -8.720 1.00 73.06 93 LEU A CA 1
ATOM 721 C C . LEU A 1 93 ? -7.354 -0.190 -8.204 1.00 73.06 93 LEU A C 1
ATOM 723 O O . LEU A 1 93 ? -7.650 -1.336 -8.529 1.00 73.06 93 LEU A O 1
ATOM 727 N N . MET A 1 94 ? -6.365 0.054 -7.336 1.00 74.44 94 MET A N 1
ATOM 728 C CA . MET A 1 94 ? -5.514 -0.988 -6.750 1.00 74.44 94 MET A CA 1
ATOM 729 C C . MET A 1 94 ? -6.213 -1.860 -5.702 1.00 74.44 94 MET A C 1
ATOM 731 O O . MET A 1 94 ? -5.663 -2.892 -5.311 1.00 74.44 94 MET A O 1
ATOM 735 N N . TYR A 1 95 ? -7.444 -1.528 -5.302 1.00 79.25 95 TYR A N 1
ATOM 736 C CA . TYR A 1 95 ? -8.282 -2.473 -4.565 1.00 79.25 95 TYR A CA 1
ATOM 737 C C . TYR A 1 95 ? -8.667 -3.689 -5.422 1.00 79.25 95 TYR A C 1
ATOM 739 O O . TYR A 1 95 ? -8.853 -4.767 -4.865 1.00 79.25 95 TYR A O 1
ATOM 747 N N . LEU A 1 96 ? -8.719 -3.572 -6.758 1.00 78.81 96 LEU A N 1
ATOM 748 C CA . LEU A 1 96 ? -9.067 -4.693 -7.642 1.00 78.81 96 LEU A CA 1
ATOM 749 C C . LEU A 1 96 ? -8.068 -5.858 -7.541 1.00 78.81 96 LEU A C 1
ATOM 751 O O . LEU A 1 96 ? -8.518 -6.966 -7.261 1.00 78.81 96 LEU A O 1
ATOM 755 N N . PRO A 1 97 ? -6.738 -5.648 -7.654 1.00 74.88 97 PRO A N 1
ATOM 756 C CA . PRO A 1 97 ? -5.755 -6.686 -7.362 1.00 74.88 97 PRO A CA 1
ATOM 757 C C . PRO A 1 97 ? -5.931 -7.326 -5.978 1.00 74.88 97 PRO A C 1
ATOM 759 O O . PRO A 1 97 ? -5.811 -8.542 -5.830 1.00 74.88 97 PRO A O 1
ATOM 762 N N . LEU A 1 98 ? -6.230 -6.525 -4.952 1.00 76.88 98 LEU A N 1
ATOM 763 C CA . LEU A 1 98 ? -6.404 -7.023 -3.586 1.00 76.88 98 LEU A CA 1
ATOM 764 C C . LEU A 1 98 ? -7.636 -7.932 -3.463 1.00 76.88 98 LEU A C 1
ATOM 766 O O . LEU A 1 98 ? -7.549 -9.001 -2.863 1.00 76.88 98 LEU A O 1
ATOM 770 N N . ILE A 1 99 ? -8.753 -7.531 -4.071 1.00 80.81 99 ILE A N 1
ATOM 771 C CA . ILE A 1 99 ? -9.996 -8.309 -4.116 1.00 80.81 99 ILE A CA 1
ATOM 772 C C . ILE A 1 99 ? -9.812 -9.558 -4.986 1.00 80.81 99 ILE A C 1
ATOM 774 O O . ILE A 1 99 ? -10.226 -10.645 -4.591 1.00 80.81 99 ILE A O 1
ATOM 778 N N . SER A 1 100 ? -9.124 -9.439 -6.125 1.00 78.31 100 SER A N 1
ATOM 779 C CA . SER A 1 100 ? -8.827 -10.577 -7.000 1.00 78.31 100 SER A CA 1
ATOM 780 C C . SER A 1 100 ? -8.018 -11.647 -6.272 1.00 78.31 100 SER A C 1
ATOM 782 O O . SER A 1 100 ? -8.347 -12.825 -6.365 1.00 78.31 100 SER A O 1
ATOM 784 N N . ARG A 1 101 ? -7.055 -11.255 -5.425 1.00 77.12 101 ARG A N 1
ATOM 785 C CA . ARG A 1 101 ? -6.311 -12.206 -4.587 1.00 77.12 101 ARG A CA 1
ATOM 786 C C . ARG A 1 101 ? -7.179 -12.944 -3.575 1.00 77.12 101 ARG A C 1
ATOM 788 O O . ARG A 1 101 ? -6.818 -14.049 -3.194 1.00 77.12 101 ARG A O 1
ATOM 795 N N . ALA A 1 102 ? -8.271 -12.335 -3.120 1.00 81.94 102 ALA A N 1
ATOM 796 C CA . ALA A 1 102 ? -9.186 -12.954 -2.168 1.00 81.94 102 ALA A CA 1
ATOM 797 C C . ALA A 1 102 ? -10.208 -13.885 -2.845 1.00 81.94 102 ALA A C 1
ATOM 799 O O . ALA A 1 102 ? -10.627 -14.859 -2.228 1.00 81.94 102 ALA A O 1
ATOM 800 N N . LEU A 1 103 ? -10.612 -13.591 -4.088 1.00 83.50 103 LEU A N 1
ATOM 801 C CA . LEU A 1 103 ? -11.693 -14.303 -4.785 1.00 83.50 103 LEU A CA 1
ATOM 802 C C . LEU A 1 103 ? -11.219 -15.302 -5.851 1.00 83.50 103 LEU A C 1
ATOM 804 O O . LEU A 1 103 ? -11.908 -16.286 -6.103 1.00 83.50 103 LEU A O 1
ATOM 808 N N . LEU A 1 104 ? -10.087 -15.047 -6.512 1.00 83.19 104 LEU A N 1
ATOM 809 C CA . LEU A 1 104 ? -9.624 -15.823 -7.666 1.00 83.19 104 LEU A CA 1
ATOM 810 C C . LEU A 1 104 ? -8.500 -16.803 -7.291 1.00 83.19 104 LEU A C 1
ATOM 812 O O . LEU A 1 104 ? -7.666 -16.492 -6.436 1.00 83.19 104 LEU A O 1
ATOM 816 N N . PRO A 1 105 ? -8.412 -17.963 -7.971 1.00 85.56 105 PRO A N 1
ATOM 817 C CA . PRO A 1 105 ? -7.279 -18.873 -7.839 1.00 85.56 105 PRO A CA 1
ATOM 818 C C . PRO A 1 105 ? -5.970 -18.200 -8.281 1.00 85.56 105 PRO A C 1
ATOM 820 O O . PRO A 1 105 ? -5.962 -17.233 -9.050 1.00 85.56 105 PRO A O 1
ATOM 823 N N . TRP A 1 106 ? -4.842 -18.713 -7.784 1.00 81.69 106 TRP A N 1
ATOM 824 C CA . TRP A 1 106 ? -3.512 -18.129 -7.991 1.00 81.69 106 TRP A CA 1
ATOM 825 C C . TRP A 1 106 ? -3.186 -17.874 -9.471 1.00 81.69 106 TRP A C 1
ATOM 827 O O . TRP A 1 106 ? -2.690 -16.801 -9.814 1.00 81.69 106 TRP A O 1
ATOM 837 N N . ASP A 1 107 ? -3.557 -18.797 -10.356 1.00 84.88 107 ASP A N 1
ATOM 838 C CA . ASP A 1 107 ? -3.251 -18.703 -11.787 1.00 84.88 107 ASP A CA 1
ATOM 839 C C . ASP A 1 107 ? -3.946 -17.510 -12.467 1.00 84.88 107 ASP A C 1
ATOM 841 O O . ASP A 1 107 ? -3.334 -16.779 -13.251 1.00 84.88 107 ASP A O 1
ATOM 845 N N . ALA A 1 108 ? -5.206 -17.241 -12.109 1.00 83.75 108 ALA A N 1
ATOM 846 C CA . ALA A 1 108 ? -5.958 -16.097 -12.627 1.00 83.75 108 ALA A CA 1
ATOM 847 C C . ALA A 1 108 ? -5.409 -14.763 -12.098 1.00 83.75 108 ALA A C 1
ATOM 849 O O . ALA A 1 108 ? -5.364 -13.764 -12.825 1.00 83.75 108 ALA A O 1
ATOM 850 N N . ASN A 1 109 ? -4.925 -14.748 -10.854 1.00 80.94 109 ASN A N 1
ATOM 851 C CA . ASN A 1 109 ? -4.243 -13.583 -10.301 1.00 80.94 109 ASN A CA 1
ATOM 852 C C . ASN A 1 109 ? -2.953 -13.273 -11.064 1.00 80.94 109 ASN A C 1
ATOM 854 O O . ASN A 1 109 ? -2.725 -12.117 -11.418 1.00 80.94 109 ASN A O 1
ATOM 858 N N . VAL A 1 110 ? -2.135 -14.284 -11.380 1.00 81.50 110 VAL A N 1
ATOM 859 C CA . VAL A 1 110 ? -0.900 -14.094 -12.165 1.00 81.50 110 VAL A CA 1
ATOM 860 C C . VAL A 1 110 ? -1.209 -13.496 -13.539 1.00 81.50 110 VAL A C 1
ATOM 862 O O . VAL A 1 110 ? -0.539 -12.549 -13.957 1.00 81.50 110 VAL A O 1
ATOM 865 N N . LEU A 1 111 ? -2.256 -13.980 -14.215 1.00 80.31 111 LEU A N 1
ATOM 866 C CA . LEU A 1 111 ? -2.688 -13.425 -15.499 1.00 80.31 111 LEU A CA 1
ATOM 867 C C . LEU A 1 111 ? -3.146 -11.965 -15.372 1.00 80.31 111 LEU A C 1
ATOM 869 O O . LEU A 1 111 ? -2.787 -11.135 -16.205 1.00 80.31 111 LEU A O 1
ATOM 873 N N . THR A 1 112 ? -3.875 -11.639 -14.306 1.00 76.75 112 THR A N 1
ATOM 874 C CA . THR A 1 112 ? -4.328 -10.271 -14.016 1.00 76.75 112 THR A CA 1
ATOM 875 C C . THR A 1 112 ? -3.142 -9.330 -13.785 1.00 76.75 112 THR A C 1
ATOM 877 O O . THR A 1 112 ? -3.084 -8.251 -14.376 1.00 76.75 112 THR A O 1
ATOM 880 N N . TYR A 1 113 ? -2.143 -9.754 -13.003 1.00 75.69 113 TYR A N 1
ATOM 881 C CA . TYR A 1 113 ? -0.914 -8.981 -12.789 1.00 75.69 113 TYR A CA 1
ATOM 882 C C . TYR A 1 113 ? -0.133 -8.749 -14.082 1.00 75.69 113 TYR A C 1
ATOM 884 O O . TYR A 1 113 ? 0.332 -7.631 -14.320 1.00 75.69 113 TYR A O 1
ATOM 892 N N . ARG A 1 114 ? -0.042 -9.778 -14.930 1.00 76.81 114 ARG A N 1
ATOM 893 C CA . ARG A 1 114 ? 0.614 -9.697 -16.239 1.00 76.81 114 ARG A CA 1
ATOM 894 C C . ARG A 1 114 ? -0.140 -8.779 -17.203 1.00 76.81 114 ARG A C 1
ATOM 896 O O . ARG A 1 114 ? 0.484 -8.010 -17.925 1.00 76.81 114 ARG A O 1
ATOM 903 N N . PHE A 1 115 ? -1.472 -8.816 -17.192 1.00 76.50 115 PHE A N 1
ATOM 904 C CA . PHE A 1 115 ? -2.308 -7.932 -18.007 1.00 76.50 115 PHE A CA 1
ATOM 905 C C . PHE A 1 115 ? -2.176 -6.463 -17.583 1.00 76.50 115 PHE A C 1
ATOM 907 O O . PHE A 1 115 ? -2.066 -5.578 -18.431 1.00 76.50 115 PHE A O 1
ATOM 914 N N . MET A 1 116 ? -2.128 -6.199 -16.274 1.00 68.94 116 MET A N 1
ATOM 915 C CA . MET A 1 116 ? -1.945 -4.847 -15.735 1.00 68.94 116 MET A CA 1
ATOM 916 C C . MET A 1 116 ? -0.514 -4.307 -15.915 1.00 68.94 116 MET A C 1
ATOM 918 O O . MET A 1 116 ? -0.287 -3.118 -15.696 1.00 68.94 116 MET A O 1
ATOM 922 N N . GLY A 1 117 ? 0.455 -5.146 -16.306 1.00 68.69 117 GLY A N 1
ATOM 923 C CA . GLY A 1 117 ? 1.868 -4.761 -16.420 1.00 68.69 117 GLY A CA 1
ATOM 924 C C . GLY A 1 117 ? 2.504 -4.396 -15.072 1.00 68.69 117 GLY A C 1
ATOM 925 O O . GLY A 1 117 ? 3.425 -3.580 -15.008 1.00 68.69 117 GLY A O 1
ATOM 926 N N . ALA A 1 118 ? 1.979 -4.968 -13.986 1.00 67.75 118 ALA A N 1
ATOM 927 C CA . ALA A 1 118 ? 2.408 -4.720 -12.611 1.00 67.75 118 ALA A CA 1
ATOM 928 C C . ALA A 1 118 ? 3.846 -5.192 -12.341 1.00 67.75 118 ALA A C 1
ATOM 930 O O . ALA A 1 118 ? 4.574 -4.593 -11.553 1.00 67.75 118 A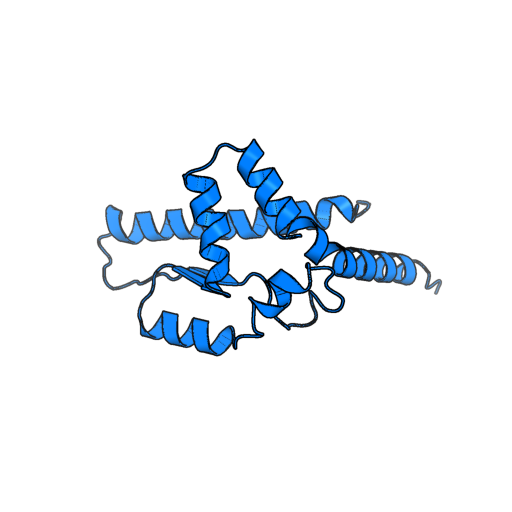LA A O 1
ATOM 931 N N . ASP A 1 119 ? 4.255 -6.264 -13.004 1.00 67.44 119 ASP A N 1
ATOM 932 C CA . ASP A 1 119 ? 5.602 -6.827 -12.983 1.00 67.44 119 ASP A CA 1
ATOM 933 C C . ASP A 1 119 ? 6.609 -5.937 -13.725 1.00 67.44 119 ASP A C 1
ATOM 935 O O . ASP A 1 119 ? 7.733 -5.749 -13.263 1.00 67.44 119 ASP A O 1
ATOM 939 N N . MET A 1 120 ? 6.188 -5.306 -14.823 1.00 67.81 120 MET A N 1
ATOM 940 C CA . MET A 1 120 ? 7.068 -4.506 -15.683 1.00 67.81 120 MET A CA 1
ATOM 941 C C . MET A 1 120 ? 7.382 -3.104 -15.132 1.00 67.81 120 MET A C 1
ATOM 943 O O . MET A 1 120 ? 8.328 -2.452 -15.584 1.00 67.81 120 MET A O 1
ATOM 947 N N . CYS A 1 121 ? 6.630 -2.626 -14.136 1.00 70.38 121 CYS A N 1
ATOM 948 C CA . CYS A 1 121 ? 6.716 -1.236 -13.680 1.00 70.38 121 CYS A CA 1
ATOM 949 C C . CYS A 1 121 ? 8.026 -0.877 -12.953 1.00 70.38 121 CYS A C 1
ATOM 951 O O . CYS A 1 121 ? 8.441 0.282 -12.999 1.00 70.38 121 CYS A O 1
ATOM 953 N N . MET A 1 122 ? 8.694 -1.849 -12.318 1.00 70.62 122 MET A N 1
ATOM 954 C CA . MET A 1 122 ? 9.941 -1.632 -11.569 1.00 70.62 122 MET A CA 1
ATOM 955 C C . MET A 1 122 ? 11.213 -1.868 -12.395 1.00 70.62 122 MET A C 1
ATOM 957 O O . MET A 1 122 ? 12.294 -1.484 -11.953 1.00 70.62 122 MET A O 1
ATOM 961 N N . TYR A 1 123 ? 11.119 -2.449 -13.595 1.00 75.81 123 TYR A N 1
ATOM 962 C CA . TYR A 1 123 ? 12.296 -2.762 -14.419 1.00 75.81 123 TYR A CA 1
ATOM 963 C C . TYR A 1 123 ? 13.172 -1.545 -14.765 1.00 75.81 123 TYR A C 1
ATOM 965 O O . TYR A 1 123 ? 14.386 -1.655 -14.611 1.00 75.81 123 TYR A O 1
ATOM 973 N N . PRO A 1 124 ? 12.625 -0.380 -15.169 1.00 74.56 124 PRO A N 1
ATOM 974 C CA . PRO A 1 124 ? 13.442 0.805 -15.453 1.00 74.56 124 PRO A CA 1
ATOM 975 C C . PRO A 1 124 ? 14.242 1.282 -14.231 1.00 74.56 124 PRO A C 1
ATOM 977 O O . PRO A 1 124 ? 15.395 1.699 -14.346 1.00 74.56 124 PRO A O 1
ATOM 980 N N . PHE A 1 125 ? 13.650 1.172 -13.038 1.00 74.38 125 PHE A N 1
ATOM 981 C CA . PHE A 1 125 ? 14.309 1.521 -11.782 1.00 74.38 125 PHE A CA 1
ATOM 982 C C . PHE A 1 125 ? 15.431 0.541 -11.441 1.00 74.38 125 PHE A C 1
ATOM 984 O O . PHE A 1 125 ? 16.536 0.964 -11.106 1.00 74.38 125 PHE A O 1
ATOM 991 N N . ILE A 1 126 ? 15.165 -0.761 -11.577 1.00 76.25 126 ILE A N 1
ATOM 992 C CA . ILE A 1 126 ? 16.156 -1.826 -11.382 1.00 76.25 126 ILE A CA 1
ATOM 993 C C . ILE A 1 126 ? 17.344 -1.598 -12.324 1.00 76.25 126 ILE A C 1
ATOM 995 O O . ILE A 1 126 ? 18.472 -1.515 -11.853 1.00 76.25 126 ILE A O 1
ATOM 999 N N . GLN A 1 127 ? 17.095 -1.357 -13.615 1.00 76.88 127 GLN A N 1
ATOM 1000 C CA . GLN A 1 127 ? 18.139 -1.053 -14.605 1.00 76.88 127 GLN A CA 1
ATOM 1001 C C . GLN A 1 127 ? 18.946 0.204 -14.249 1.00 76.88 127 GLN A C 1
ATOM 1003 O O . GLN A 1 127 ? 20.171 0.217 -14.364 1.00 76.88 127 GLN A O 1
ATOM 1008 N N . THR A 1 128 ? 18.282 1.259 -13.765 1.00 77.88 128 THR A N 1
ATOM 1009 C CA . THR A 1 128 ? 18.967 2.480 -13.309 1.00 77.88 128 THR A CA 1
ATOM 1010 C C . THR A 1 128 ? 19.889 2.188 -12.122 1.00 77.88 128 THR A C 1
ATOM 1012 O O . THR A 1 128 ? 21.004 2.710 -12.051 1.00 77.88 128 THR A O 1
ATOM 1015 N N . MET A 1 129 ? 19.450 1.344 -11.185 1.00 76.06 129 MET A N 1
ATOM 1016 C CA . MET A 1 129 ? 20.267 0.938 -10.042 1.00 76.06 129 MET A CA 1
ATOM 1017 C C . MET A 1 129 ? 21.423 0.024 -10.459 1.00 76.06 129 MET A C 1
ATOM 1019 O O . MET A 1 129 ? 22.535 0.218 -9.970 1.00 76.06 129 MET A O 1
ATOM 1023 N N . GLU A 1 130 ? 21.212 -0.894 -11.405 1.00 75.75 130 GLU A N 1
ATOM 1024 C CA . GLU A 1 130 ? 22.280 -1.714 -11.996 1.00 75.75 130 GLU A CA 1
ATOM 1025 C C . GLU A 1 130 ? 23.376 -0.842 -12.613 1.00 75.75 130 GLU A C 1
ATOM 1027 O O . GLU A 1 130 ? 24.553 -1.019 -12.297 1.00 75.75 130 GLU A O 1
ATOM 1032 N N . GLN A 1 131 ? 22.997 0.149 -13.424 1.00 76.38 131 GLN A N 1
ATOM 1033 C CA . GLN A 1 131 ? 23.946 1.081 -14.037 1.00 76.38 131 GLN A CA 1
ATOM 1034 C C . GLN A 1 131 ? 24.703 1.909 -12.992 1.00 76.38 131 GLN A C 1
ATOM 1036 O O . GLN A 1 131 ? 25.912 2.100 -13.117 1.00 76.38 131 GLN A O 1
ATOM 1041 N N . ARG A 1 132 ? 24.032 2.376 -11.930 1.00 75.75 132 ARG A N 1
ATOM 1042 C CA . ARG A 1 132 ? 24.691 3.112 -10.835 1.00 75.75 132 ARG A CA 1
ATOM 1043 C C . ARG A 1 132 ? 25.691 2.249 -10.072 1.00 75.75 132 ARG A C 1
ATOM 1045 O O . ARG A 1 132 ? 26.783 2.723 -9.770 1.00 75.75 132 ARG A O 1
ATOM 1052 N N . VAL A 1 133 ? 25.342 0.998 -9.774 1.00 74.25 133 VAL A N 1
ATOM 1053 C CA . VAL A 1 133 ? 26.242 0.059 -9.086 1.00 74.25 133 VAL A CA 1
ATOM 1054 C C . VAL A 1 133 ? 27.430 -0.307 -9.978 1.00 74.25 133 VAL A C 1
ATOM 1056 O O . VAL A 1 133 ? 28.559 -0.324 -9.488 1.00 74.25 133 VAL A O 1
ATOM 1059 N N . ALA A 1 134 ? 27.206 -0.537 -11.275 1.00 72.94 134 ALA A N 1
ATOM 1060 C CA . ALA A 1 134 ? 28.270 -0.811 -12.241 1.00 72.94 134 ALA A CA 1
ATOM 1061 C C . ALA A 1 134 ? 29.234 0.381 -12.388 1.00 72.94 134 ALA A C 1
ATOM 1063 O O . ALA A 1 134 ? 30.444 0.209 -12.261 1.00 72.94 134 ALA A O 1
ATOM 1064 N N . ASN A 1 135 ? 28.706 1.600 -12.540 1.00 70.44 135 ASN A N 1
ATOM 1065 C CA . ASN A 1 135 ? 29.511 2.821 -12.672 1.00 70.44 135 ASN A CA 1
ATOM 1066 C C . ASN A 1 135 ? 30.198 3.238 -11.356 1.00 70.44 135 ASN A C 1
ATOM 1068 O O . ASN A 1 135 ? 31.210 3.937 -11.370 1.00 70.44 135 ASN A O 1
ATOM 1072 N N . GLY A 1 136 ? 29.667 2.815 -10.205 1.00 60.59 136 GLY A N 1
ATOM 1073 C CA . GLY A 1 136 ? 30.300 3.000 -8.897 1.00 60.59 136 GLY A CA 1
ATOM 1074 C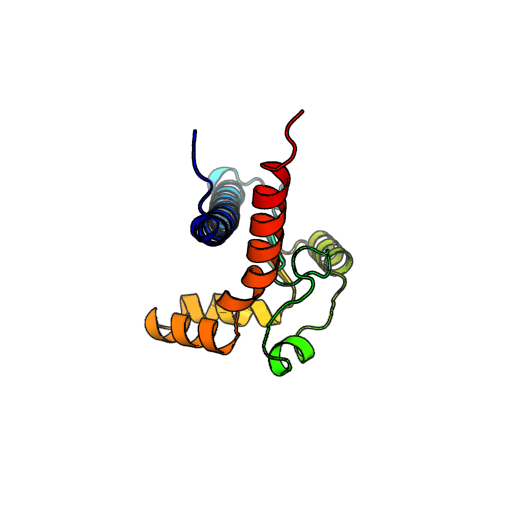 C . GLY A 1 136 ? 31.523 2.104 -8.671 1.00 60.59 136 GLY A C 1
ATOM 1075 O O . GLY A 1 136 ? 32.379 2.452 -7.864 1.00 60.59 136 GLY A O 1
ATOM 1076 N N . HIS A 1 137 ? 31.643 0.990 -9.404 1.00 54.97 137 HIS A N 1
ATOM 1077 C CA . HIS A 1 137 ? 32.815 0.103 -9.366 1.00 54.97 137 HIS A CA 1
ATOM 1078 C C . HIS A 1 137 ? 33.949 0.543 -10.312 1.00 54.97 137 HIS A C 1
ATOM 1080 O O . HIS A 1 137 ? 35.032 -0.031 -10.260 1.00 54.97 137 HIS A O 1
ATOM 1086 N N . THR A 1 138 ? 33.738 1.558 -11.160 1.00 48.56 138 THR A N 1
ATOM 1087 C CA . THR A 1 138 ? 34.715 2.021 -12.166 1.00 48.56 138 THR A CA 1
ATOM 1088 C C . THR A 1 138 ? 35.410 3.339 -11.813 1.00 48.56 138 THR A C 1
ATOM 1090 O O . THR A 1 138 ? 35.955 3.987 -12.702 1.00 48.56 138 THR A O 1
ATOM 1093 N N . LYS A 1 139 ? 35.429 3.763 -10.542 1.00 39.22 139 LYS A N 1
ATOM 1094 C CA . LYS A 1 139 ? 36.382 4.791 -10.090 1.00 39.22 139 LYS A CA 1
ATOM 1095 C C . LYS A 1 139 ? 37.606 4.115 -9.462 1.00 39.22 139 LYS A C 1
ATOM 1097 O O . LYS A 1 139 ? 37.568 3.839 -8.265 1.00 39.22 139 LYS A O 1
ATOM 1102 N N . PRO A 1 140 ? 38.676 3.839 -10.230 1.00 41.38 140 PRO A N 1
ATOM 1103 C CA . PRO A 1 140 ? 39.984 3.665 -9.629 1.00 41.38 140 PRO A CA 1
ATOM 1104 C C . PRO A 1 140 ? 40.422 5.041 -9.109 1.00 41.38 140 PRO A C 1
ATOM 1106 O O . PRO A 1 140 ? 40.521 6.000 -9.876 1.00 41.38 140 PRO A O 1
ATOM 1109 N N . THR A 1 141 ? 40.583 5.157 -7.794 1.00 38.66 141 THR A N 1
ATOM 1110 C CA . THR A 1 141 ? 41.581 6.071 -7.213 1.00 38.66 141 THR A CA 1
ATOM 1111 C C . THR A 1 141 ? 42.973 5.637 -7.628 1.00 38.66 141 THR A C 1
ATOM 1113 O O . THR A 1 141 ? 43.185 4.403 -7.678 1.00 38.66 141 THR A O 1
#

Organism: NCBI:txid143900

pLDDT: mean 74.19, std 13.25, range [32.75, 93.44]

Sequence (141 aa):
MMKVNCHTLFRDYCASKFGAVGFHKSLTHKLLTEEGLDGIKTMLVCPYIIDTGMFTGRKIREEVQSLVPALDCIQQAMNAILAEQHMVCIPRLMYLPLISRALLPWDANVLTYRFMGADMCMYPFIQTMEQRVANGHTKPT

Foldseek 3Di:
DDPPPLVCVVVVVVVVLVVVVVVLVVVVCCCVPPVVPPVDQAAAEAEQDEPPVQQPPFPWPVVLVVVQPNDPSVVQVVVCVVVSPRYDYHPPVVVVLVVCVVPDDPVVSVVVCVNRCSVRRNVVNSVVVVVVVVVVVPDDD

InterPro domains:
  IPR036291 NAD(P)-binding domain superfamily [SSF51735] (11-122)

Secondary structure (DSSP, 8-state):
-----HHHHHHHHHHHHHHHHHHHHHHHHHHHHTS--TT----EEEE-S--SSTTTT----HHHHHHS----HHHHHHHHHHTT-SEEEESGGGHHHHHHHHHS-HHHHHHHHHHHTTTGGGHHHHHHHHHHHHHHT----

Radius of gyration: 18.41 Å; chains: 1; bounding box: 53×34×46 Å